Protein AF-A0A7S4L9A8-F1 (afdb_monomer_lite)

Radius of gyration: 16.06 Å; chains: 1; bounding box: 40×32×40 Å

Foldseek 3Di:
DDDDPVVDALLVVLVVLLVVLVVLVVPFDPVLVVCVVVVVVVRNVSVVVNVVSLVVLLVVLLCLLLVDPDLVSNLVSLVSLQSSLVSNVVVVNPSSSVSSVNNCCPPSNVVPVSSVVPHDPD

Structure (mmCIF, N/CA/C/O backbone):
data_AF-A0A7S4L9A8-F1
#
_entry.id   AF-A0A7S4L9A8-F1
#
loop_
_atom_site.group_PDB
_atom_site.id
_atom_site.type_symbol
_atom_site.label_atom_id
_atom_site.label_alt_id
_atom_site.label_comp_id
_atom_site.label_asym_id
_atom_site.label_entity_id
_atom_site.label_seq_id
_atom_site.pdbx_PDB_ins_code
_atom_site.Cartn_x
_atom_site.Cartn_y
_atom_site.Cartn_z
_atom_site.occupancy
_atom_site.B_iso_or_equiv
_atom_site.auth_seq_id
_atom_site.auth_comp_id
_atom_site.auth_asym_id
_atom_site.auth_atom_id
_atom_site.pdbx_PDB_model_num
ATOM 1 N N . ASP A 1 1 ? -9.976 20.227 -1.289 1.00 44.38 1 ASP A N 1
ATOM 2 C CA . ASP A 1 1 ? -10.770 19.021 -0.990 1.00 44.38 1 ASP A CA 1
ATOM 3 C C . ASP A 1 1 ? -9.910 17.990 -0.281 1.00 44.38 1 ASP A C 1
ATOM 5 O O . ASP A 1 1 ? -8.855 17.631 -0.790 1.00 44.38 1 ASP A O 1
ATOM 9 N N . ASN A 1 2 ? -10.293 17.601 0.938 1.00 57.44 2 ASN A N 1
ATOM 10 C CA . ASN A 1 2 ? -9.549 16.629 1.745 1.00 57.44 2 ASN A CA 1
ATOM 11 C C . ASN A 1 2 ? -9.888 15.211 1.272 1.00 57.44 2 ASN A C 1
ATOM 13 O O . ASN A 1 2 ? -10.878 14.634 1.711 1.00 57.44 2 ASN A O 1
ATOM 17 N N . LEU A 1 3 ? -9.070 14.663 0.374 1.00 80.25 3 LEU A N 1
ATOM 18 C CA . LEU A 1 3 ? -9.112 13.248 0.008 1.00 80.25 3 LEU A CA 1
ATOM 19 C C . LEU A 1 3 ? -8.689 12.410 1.224 1.00 80.25 3 LEU A C 1
ATOM 21 O O . LEU A 1 3 ? -7.565 12.558 1.703 1.00 80.25 3 LEU A O 1
ATOM 25 N N . SER A 1 4 ? -9.576 11.552 1.730 1.00 87.44 4 SER A N 1
ATOM 26 C CA . SER A 1 4 ? -9.295 10.653 2.859 1.00 87.44 4 SER A CA 1
ATOM 27 C C . SER A 1 4 ? -9.434 9.184 2.452 1.00 87.44 4 SER A C 1
ATOM 29 O O . SER A 1 4 ? -10.130 8.868 1.486 1.00 87.44 4 SER A O 1
ATOM 31 N N . LEU A 1 5 ? -8.807 8.268 3.201 1.00 91.88 5 LEU A N 1
ATOM 32 C CA . LEU A 1 5 ? -8.919 6.819 2.968 1.00 91.88 5 LEU A CA 1
ATOM 33 C C . LEU A 1 5 ? -10.387 6.353 2.959 1.00 91.88 5 LEU A C 1
ATOM 35 O O . LEU A 1 5 ? -10.764 5.442 2.225 1.00 91.88 5 LEU A O 1
ATOM 39 N N . GLU A 1 6 ? -11.230 6.961 3.785 1.00 91.88 6 GLU A N 1
ATOM 40 C CA . GLU A 1 6 ? -12.648 6.633 3.936 1.00 91.88 6 GLU A CA 1
ATOM 41 C C . GLU A 1 6 ? -13.486 7.049 2.723 1.00 91.88 6 GLU A C 1
ATOM 43 O O . GLU A 1 6 ? -14.561 6.496 2.523 1.00 91.88 6 GLU A O 1
ATOM 48 N N . SER A 1 7 ? -12.980 7.971 1.900 1.00 93.50 7 SER A N 1
ATOM 49 C CA . SER A 1 7 ? -13.717 8.563 0.776 1.00 93.50 7 SER A CA 1
ATOM 50 C C . SER A 1 7 ? -13.863 7.636 -0.439 1.00 93.50 7 SER A C 1
ATOM 52 O O . SER A 1 7 ? -14.627 7.952 -1.344 1.00 93.50 7 SER A O 1
ATOM 54 N N . PHE A 1 8 ? -13.146 6.510 -0.473 1.00 95.38 8 PHE A N 1
ATOM 55 C CA . PHE A 1 8 ? -13.099 5.582 -1.611 1.00 95.38 8 PHE A CA 1
ATOM 56 C C . PHE A 1 8 ? -13.400 4.156 -1.169 1.00 95.38 8 PHE A C 1
ATOM 58 O O . PHE A 1 8 ? -13.022 3.767 -0.065 1.00 95.38 8 PHE A O 1
ATOM 65 N N . SER A 1 9 ? -14.030 3.348 -2.015 1.00 97.38 9 SER A N 1
ATOM 66 C CA . SER A 1 9 ? -14.179 1.915 -1.748 1.00 97.38 9 SER A CA 1
ATOM 67 C C . SER A 1 9 ? -12.837 1.180 -1.830 1.00 97.38 9 SER A C 1
ATOM 69 O O . SER A 1 9 ? -11.881 1.627 -2.468 1.00 97.38 9 SER A O 1
ATOM 71 N N . GLU A 1 10 ? -12.753 0.017 -1.188 1.00 97.75 10 GLU A N 1
ATOM 72 C CA . GLU A 1 10 ? -11.574 -0.848 -1.252 1.00 97.75 10 GLU A CA 1
ATOM 73 C C . GLU A 1 10 ? -11.253 -1.279 -2.689 1.00 97.75 10 GLU A C 1
ATOM 75 O O . GLU A 1 10 ? -10.082 -1.331 -3.066 1.00 97.75 10 GLU A O 1
ATOM 80 N N . ALA A 1 11 ? -12.289 -1.535 -3.495 1.00 97.88 11 ALA A N 1
ATOM 81 C CA . ALA A 1 11 ? -12.159 -1.926 -4.895 1.00 97.88 11 ALA A CA 1
ATOM 82 C C . ALA A 1 11 ? -11.591 -0.798 -5.764 1.00 97.88 11 ALA A C 1
ATOM 84 O O . ALA A 1 11 ? -10.665 -1.043 -6.533 1.00 97.88 11 ALA A O 1
ATOM 85 N N . GLU A 1 12 ? -12.074 0.438 -5.605 1.00 97.81 12 GLU A N 1
ATOM 86 C CA . GLU A 1 12 ? -11.547 1.595 -6.346 1.00 97.81 12 GLU A CA 1
ATOM 87 C C . GLU A 1 12 ? -10.069 1.844 -6.030 1.00 97.81 12 GLU A C 1
ATOM 89 O O . GLU A 1 12 ? -9.269 2.103 -6.934 1.00 97.81 12 GLU A O 1
ATOM 94 N N . ILE A 1 13 ? -9.683 1.730 -4.753 1.00 98.06 13 ILE A N 1
ATOM 95 C CA . ILE A 1 13 ? -8.282 1.879 -4.343 1.00 98.06 13 ILE A CA 1
ATOM 96 C C . ILE A 1 13 ? -7.432 0.752 -4.945 1.00 98.06 13 ILE A C 1
ATOM 98 O O . ILE A 1 13 ? -6.375 1.027 -5.519 1.00 98.06 13 ILE A O 1
ATOM 102 N N . ALA A 1 14 ? -7.877 -0.504 -4.833 1.00 98.38 14 ALA A N 1
ATOM 103 C CA . ALA A 1 14 ? -7.145 -1.660 -5.346 1.00 98.38 14 ALA A CA 1
ATOM 104 C C . ALA A 1 14 ? -6.958 -1.601 -6.871 1.00 98.38 14 ALA A C 1
ATOM 106 O O . ALA A 1 14 ? -5.850 -1.842 -7.361 1.00 98.38 14 ALA A O 1
ATOM 107 N N . ASP A 1 15 ? -8.001 -1.229 -7.614 1.00 98.06 15 ASP A N 1
ATOM 108 C CA . ASP A 1 15 ? -7.952 -1.091 -9.070 1.00 98.06 15 ASP A CA 1
ATOM 109 C C . ASP A 1 15 ? -7.035 0.062 -9.501 1.00 98.06 15 ASP A C 1
ATOM 111 O O . ASP A 1 15 ? -6.170 -0.108 -10.363 1.00 98.06 15 ASP A O 1
ATOM 115 N N . THR A 1 16 ? -7.121 1.212 -8.824 1.00 97.69 16 THR A N 1
ATOM 116 C CA . THR A 1 16 ? -6.256 2.370 -9.101 1.00 97.69 16 THR A CA 1
ATOM 117 C C . THR A 1 16 ? -4.782 2.040 -8.859 1.00 97.69 16 THR A C 1
ATOM 119 O O . THR A 1 16 ? -3.934 2.288 -9.723 1.00 97.69 16 THR A O 1
ATOM 122 N N . LEU A 1 17 ? -4.456 1.444 -7.704 1.00 97.81 17 LEU A N 1
ATOM 123 C CA . LEU A 1 17 ? -3.084 1.042 -7.378 1.00 97.81 17 LEU A CA 1
ATOM 124 C C . LEU A 1 17 ? -2.567 -0.035 -8.336 1.00 97.81 17 LEU A C 1
ATOM 126 O O . LEU A 1 17 ? -1.383 -0.034 -8.680 1.00 97.81 17 LEU A O 1
ATOM 130 N N . THR A 1 18 ? -3.441 -0.930 -8.797 1.00 97.81 18 THR A N 1
ATOM 131 C CA . THR A 1 18 ? -3.088 -1.986 -9.750 1.00 97.81 18 THR A CA 1
ATOM 132 C C . THR A 1 18 ? -2.844 -1.465 -11.147 1.00 97.81 18 THR A C 1
ATOM 134 O O . THR A 1 18 ? -1.806 -1.769 -11.740 1.00 97.81 18 THR A O 1
ATOM 137 N N . SER A 1 19 ? -3.721 -0.603 -11.639 1.00 97.81 19 SER A N 1
ATOM 138 C CA . SER A 1 19 ? -3.554 0.064 -12.922 1.00 97.81 19 SER A CA 1
ATOM 139 C C . SER A 1 19 ? -2.270 0.895 -12.952 1.00 97.81 19 SER A C 1
ATOM 141 O O . SER A 1 19 ? -1.451 0.749 -13.865 1.00 97.81 19 SER A O 1
ATOM 143 N N . TYR A 1 20 ? -2.032 1.711 -11.920 1.00 97.69 20 TYR A N 1
ATOM 144 C CA . TYR A 1 20 ? -0.835 2.548 -11.850 1.00 97.69 20 TYR A CA 1
ATOM 145 C C . TYR A 1 20 ? 0.451 1.733 -11.644 1.00 97.69 20 TYR A C 1
ATOM 147 O O . TYR A 1 20 ? 1.442 1.948 -12.347 1.00 97.69 20 TYR A O 1
ATOM 155 N N . GLY A 1 21 ? 0.440 0.751 -10.738 1.00 96.50 21 GLY A N 1
ATOM 156 C CA . GLY A 1 21 ? 1.581 -0.135 -10.508 1.00 96.50 21 GLY A CA 1
ATOM 157 C C . GLY A 1 21 ? 1.949 -0.951 -11.745 1.00 96.50 21 GLY A C 1
ATOM 158 O O . GLY A 1 21 ? 3.123 -1.015 -12.115 1.00 96.50 21 GLY A O 1
ATOM 159 N N . GLY A 1 22 ? 0.951 -1.490 -12.448 1.00 95.62 22 GLY A N 1
ATOM 160 C CA . GLY A 1 22 ? 1.145 -2.187 -13.717 1.00 95.62 22 GLY A CA 1
ATOM 161 C C . GLY A 1 22 ? 1.710 -1.277 -14.810 1.00 95.62 22 GLY A C 1
ATOM 162 O O . GLY A 1 22 ? 2.590 -1.694 -15.564 1.00 95.62 22 GLY A O 1
ATOM 163 N N . PHE A 1 23 ? 1.260 -0.021 -14.882 1.00 97.50 23 PHE A N 1
ATOM 164 C CA . PHE A 1 23 ? 1.804 0.971 -15.812 1.00 97.50 23 PHE A CA 1
ATOM 165 C C . PHE A 1 23 ? 3.284 1.282 -15.553 1.00 97.50 23 PHE A C 1
ATOM 167 O O . PHE A 1 23 ? 4.066 1.339 -16.505 1.00 97.50 23 PHE A O 1
ATOM 174 N N . LEU A 1 24 ? 3.687 1.459 -14.290 1.00 97.12 24 LEU A N 1
ATOM 175 C CA . LEU A 1 24 ? 5.093 1.679 -13.938 1.00 97.12 24 LEU A CA 1
ATOM 176 C C . LEU A 1 24 ? 5.943 0.441 -14.228 1.00 97.12 24 LEU A C 1
ATOM 178 O O . LEU A 1 24 ? 7.012 0.558 -14.821 1.00 97.12 24 LEU A O 1
ATOM 182 N N . PHE A 1 25 ? 5.450 -0.744 -13.863 1.00 95.19 25 PHE A N 1
ATOM 183 C CA . PHE A 1 25 ? 6.166 -1.999 -14.072 1.00 95.19 25 PHE A CA 1
ATOM 184 C C . PHE A 1 25 ? 6.441 -2.269 -15.557 1.00 95.19 25 PHE A C 1
ATOM 186 O O . PHE A 1 25 ? 7.561 -2.617 -15.923 1.00 95.19 25 PHE A O 1
ATOM 193 N N . LYS A 1 26 ? 5.463 -2.011 -16.437 1.00 96.81 26 LYS A N 1
ATOM 194 C CA . LYS A 1 26 ? 5.616 -2.162 -17.896 1.00 96.81 26 LYS A CA 1
ATOM 195 C C . LYS A 1 26 ? 6.692 -1.258 -18.511 1.00 96.81 26 LYS A C 1
ATOM 197 O O . LYS A 1 26 ? 7.156 -1.546 -19.610 1.00 96.81 26 LYS A O 1
ATOM 202 N N . GLN A 1 27 ? 7.075 -0.169 -17.844 1.00 97.31 27 GLN A N 1
ATOM 203 C CA . GLN A 1 27 ? 8.130 0.729 -18.328 1.00 97.31 27 GLN A CA 1
ATOM 204 C C . GLN A 1 27 ? 9.538 0.256 -17.962 1.00 97.31 27 GLN A C 1
ATOM 206 O O . GLN A 1 27 ? 10.505 0.759 -18.534 1.00 97.31 27 GLN A O 1
ATOM 211 N N . VAL A 1 28 ? 9.672 -0.677 -17.016 1.00 96.88 28 VAL A N 1
ATOM 212 C CA . VAL A 1 28 ? 10.977 -1.143 -16.548 1.00 96.88 28 VAL A CA 1
ATOM 213 C C . VAL A 1 28 ? 11.632 -2.020 -17.606 1.00 96.88 28 VAL A C 1
ATOM 215 O O . VAL A 1 28 ? 11.053 -2.994 -18.083 1.00 96.88 28 VAL A O 1
ATOM 218 N N . GLN A 1 29 ? 12.871 -1.693 -17.962 1.00 96.38 29 GLN A N 1
ATOM 219 C CA . GLN A 1 29 ? 13.642 -2.455 -18.941 1.00 96.38 29 GLN A CA 1
ATOM 220 C C . GLN A 1 29 ? 14.682 -3.352 -18.264 1.00 96.38 29 GLN A C 1
ATOM 222 O O . GLN A 1 29 ? 15.279 -2.978 -17.259 1.00 96.38 29 GLN A O 1
ATOM 227 N N . ASN A 1 30 ? 14.985 -4.514 -18.858 1.00 94.50 30 ASN A N 1
ATOM 228 C CA . ASN A 1 30 ? 15.933 -5.491 -18.293 1.00 94.50 30 ASN A CA 1
ATOM 229 C C . ASN A 1 30 ? 17.301 -4.888 -17.917 1.00 94.50 30 ASN A C 1
ATOM 231 O O . ASN A 1 30 ? 17.891 -5.260 -16.904 1.00 94.50 30 ASN A O 1
ATOM 235 N N . ARG A 1 31 ? 17.799 -3.919 -18.700 1.00 95.12 31 ARG A N 1
ATOM 236 C CA . ARG A 1 31 ? 19.071 -3.237 -18.405 1.00 95.12 31 ARG A CA 1
ATOM 237 C C . ARG A 1 31 ? 19.044 -2.427 -17.107 1.00 95.12 31 ARG A C 1
ATOM 239 O O . ARG A 1 31 ? 20.087 -2.276 -16.485 1.00 95.12 31 ARG A O 1
ATOM 246 N N . GLU A 1 32 ? 17.876 -1.937 -16.694 1.00 96.94 32 GLU A N 1
ATOM 247 C CA . GLU A 1 32 ? 17.720 -1.157 -15.463 1.00 96.94 32 GLU A CA 1
ATOM 248 C C . GLU A 1 32 ? 17.961 -2.033 -14.233 1.00 96.94 32 GLU A C 1
ATOM 250 O O . GLU A 1 32 ? 18.616 -1.597 -13.293 1.00 96.94 32 GLU A O 1
ATOM 255 N N . TYR A 1 33 ? 17.538 -3.301 -14.265 1.00 94.25 33 TYR A N 1
ATOM 256 C CA . TYR A 1 33 ? 17.860 -4.257 -13.201 1.00 94.25 33 TYR A CA 1
ATOM 257 C C . TYR A 1 33 ? 19.370 -4.489 -13.084 1.00 94.25 33 TYR A C 1
ATOM 259 O O . TYR A 1 33 ? 19.916 -4.486 -11.982 1.00 94.25 33 TYR A O 1
ATOM 267 N N . LEU A 1 34 ? 20.068 -4.639 -14.215 1.00 94.12 34 LEU A N 1
ATOM 268 C CA . LEU A 1 34 ? 21.525 -4.800 -14.223 1.00 94.12 34 LEU A CA 1
ATOM 269 C C . LEU A 1 34 ? 22.243 -3.541 -13.722 1.00 94.12 34 LEU A C 1
ATOM 271 O O . LEU A 1 34 ? 23.216 -3.646 -12.978 1.00 94.12 34 LEU A O 1
ATOM 275 N N . ALA A 1 35 ? 21.772 -2.358 -14.118 1.00 94.25 35 ALA A N 1
ATOM 276 C CA . ALA A 1 35 ? 22.309 -1.088 -13.647 1.00 94.25 35 ALA A CA 1
ATOM 277 C C . ALA A 1 35 ? 22.088 -0.894 -12.139 1.00 94.25 35 ALA A C 1
ATOM 279 O O . ALA A 1 35 ? 23.002 -0.461 -11.434 1.00 94.25 35 ALA A O 1
ATOM 280 N N . TRP A 1 36 ? 20.911 -1.275 -11.635 1.00 94.50 36 TRP A N 1
ATOM 281 C CA . TRP A 1 36 ? 20.579 -1.238 -10.212 1.00 94.50 36 TRP A CA 1
ATOM 282 C C . TRP A 1 36 ? 21.489 -2.147 -9.384 1.00 94.50 36 TRP A C 1
ATOM 284 O O . TRP A 1 36 ? 22.070 -1.688 -8.403 1.00 94.50 36 TRP A O 1
ATOM 294 N N . LEU A 1 37 ? 21.717 -3.387 -9.831 1.00 93.56 37 LEU A N 1
ATOM 295 C CA . LEU A 1 37 ? 22.645 -4.321 -9.178 1.00 93.56 37 LEU A CA 1
ATOM 296 C C . LEU A 1 37 ? 24.089 -3.798 -9.131 1.00 93.56 37 LEU A C 1
ATOM 298 O O . LEU A 1 37 ? 24.830 -4.104 -8.201 1.00 93.56 37 LEU A O 1
ATOM 302 N N . LYS A 1 38 ? 24.489 -2.996 -10.123 1.00 93.75 38 LYS A N 1
ATOM 303 C CA . LYS A 1 38 ? 25.810 -2.350 -10.187 1.00 93.75 38 LYS A CA 1
ATOM 304 C C . LYS A 1 38 ? 25.876 -1.015 -9.435 1.00 93.75 38 LYS A C 1
ATOM 306 O O . LYS A 1 38 ? 26.938 -0.402 -9.394 1.00 93.75 38 LYS A O 1
ATOM 311 N N . GLY A 1 39 ? 24.764 -0.544 -8.867 1.00 90.25 39 GLY A N 1
ATOM 312 C CA . GLY A 1 39 ? 24.693 0.722 -8.137 1.00 90.25 39 GLY A CA 1
ATOM 313 C C . GLY A 1 39 ? 24.740 1.980 -9.014 1.00 90.25 39 GLY A C 1
ATOM 314 O O . GLY A 1 39 ? 24.993 3.068 -8.495 1.00 90.25 39 GLY A O 1
ATOM 315 N N . ASN A 1 40 ? 24.486 1.876 -10.324 1.00 88.00 40 ASN A N 1
ATOM 316 C CA . ASN A 1 40 ? 24.542 3.024 -11.232 1.00 88.00 40 ASN A CA 1
ATOM 317 C C . ASN A 1 40 ? 23.226 3.822 -11.228 1.00 88.00 40 ASN A C 1
ATOM 319 O O . ASN A 1 40 ? 22.333 3.589 -12.043 1.00 88.00 40 ASN A O 1
ATOM 323 N N . LYS A 1 41 ? 23.099 4.762 -10.282 1.00 78.31 41 LYS A N 1
ATOM 324 C C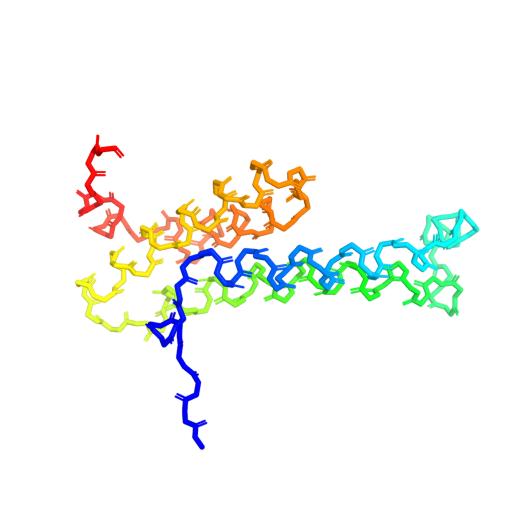A . LYS A 1 41 ? 21.852 5.498 -9.985 1.00 78.31 41 LYS A CA 1
ATOM 325 C C . LYS A 1 41 ? 21.210 6.231 -11.167 1.00 78.31 41 LYS A C 1
ATOM 327 O O . LYS A 1 41 ? 20.006 6.452 -11.150 1.00 78.31 41 LYS A O 1
ATOM 332 N N . SER A 1 42 ? 21.966 6.606 -12.194 1.00 84.75 42 SER A N 1
ATOM 333 C CA . SER A 1 42 ? 21.424 7.332 -13.351 1.00 84.75 42 SER A CA 1
ATOM 334 C C . SER A 1 42 ? 20.705 6.436 -14.371 1.00 84.75 42 SER A C 1
ATOM 336 O O . SER A 1 42 ? 19.996 6.960 -15.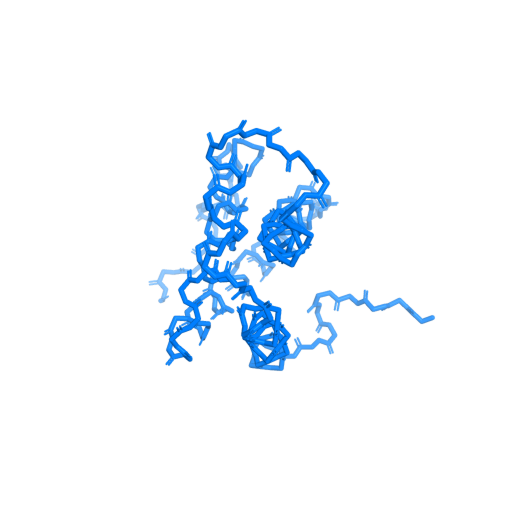235 1.00 84.75 42 SER A O 1
ATOM 338 N N . GLU A 1 43 ? 20.845 5.109 -14.270 1.00 90.00 43 GLU A N 1
ATOM 339 C CA . GLU A 1 43 ? 20.486 4.152 -15.327 1.00 90.00 43 GLU A CA 1
ATOM 340 C C . GLU A 1 43 ? 19.283 3.242 -15.010 1.00 90.00 43 GLU A C 1
ATOM 342 O O . GLU A 1 43 ? 18.978 2.355 -15.804 1.00 90.00 43 GLU A O 1
ATOM 347 N N . PHE A 1 44 ? 18.565 3.460 -13.899 1.00 94.12 44 PHE A N 1
ATOM 348 C CA . PHE A 1 44 ? 17.405 2.636 -13.508 1.00 94.12 44 PHE A CA 1
ATOM 349 C C . PHE A 1 44 ? 16.149 3.438 -13.120 1.00 94.12 44 PHE A C 1
ATOM 351 O O . PHE A 1 44 ? 15.394 3.059 -12.228 1.00 94.12 44 PHE A O 1
ATOM 358 N N . LYS A 1 45 ? 15.900 4.567 -13.794 1.00 95.06 45 LYS A N 1
ATOM 359 C CA . LYS A 1 45 ? 14.830 5.521 -13.443 1.00 95.06 45 LYS A CA 1
ATOM 360 C C . LYS A 1 45 ? 13.418 4.920 -13.391 1.00 95.06 45 LYS A C 1
ATOM 362 O O . LYS A 1 45 ? 12.618 5.352 -12.566 1.00 95.06 45 LYS A O 1
ATOM 367 N N . ASN A 1 46 ? 13.055 3.979 -14.263 1.00 96.50 46 ASN A N 1
ATOM 368 C CA . ASN A 1 46 ? 11.714 3.382 -14.229 1.00 96.50 46 ASN A CA 1
ATOM 369 C C . ASN A 1 46 ? 11.610 2.332 -13.127 1.00 96.50 46 ASN A C 1
ATOM 371 O O . ASN A 1 46 ? 10.595 2.275 -12.433 1.00 96.50 46 ASN A O 1
ATOM 375 N N . LEU A 1 47 ? 12.676 1.554 -12.922 1.00 96.69 47 LEU A N 1
ATOM 376 C CA . LEU A 1 47 ? 12.760 0.647 -11.780 1.00 96.69 47 LEU A CA 1
ATOM 377 C C . LEU A 1 47 ? 12.658 1.426 -10.460 1.00 96.69 47 LEU A C 1
ATOM 379 O O . LEU A 1 47 ? 11.919 1.029 -9.565 1.00 96.69 47 LEU A O 1
ATOM 383 N N . GLU A 1 48 ? 13.325 2.577 -10.365 1.00 95.94 48 GLU A N 1
ATOM 384 C CA . GLU A 1 48 ? 13.243 3.473 -9.211 1.00 95.94 48 GLU A CA 1
ATOM 385 C C . GLU A 1 48 ? 11.811 3.963 -8.965 1.00 95.94 48 GLU A C 1
ATOM 387 O O . GLU A 1 48 ? 11.352 3.934 -7.827 1.00 95.94 48 GLU A O 1
ATOM 392 N N . LYS A 1 49 ? 11.057 4.335 -10.011 1.00 96.56 49 LYS A N 1
ATOM 393 C CA . LYS A 1 49 ? 9.634 4.698 -9.868 1.00 96.56 49 LYS A CA 1
ATOM 394 C C . LYS A 1 49 ? 8.797 3.546 -9.308 1.00 96.56 49 LYS A C 1
ATOM 396 O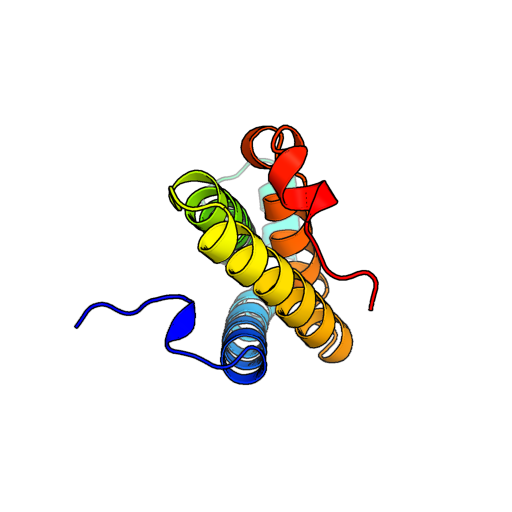 O . LYS A 1 49 ? 7.963 3.782 -8.437 1.00 96.56 49 LYS A O 1
ATOM 401 N N . ALA A 1 50 ? 9.010 2.318 -9.787 1.00 96.38 50 ALA A N 1
ATOM 402 C CA . ALA A 1 50 ? 8.287 1.142 -9.301 1.00 96.38 50 ALA A CA 1
ATOM 403 C C . ALA A 1 50 ? 8.625 0.829 -7.830 1.00 96.38 50 ALA A C 1
ATOM 405 O O . ALA A 1 50 ? 7.724 0.600 -7.025 1.00 96.38 50 ALA A O 1
ATOM 406 N N . ILE A 1 51 ? 9.908 0.901 -7.455 1.00 96.44 51 ILE A N 1
ATOM 407 C CA . ILE A 1 51 ? 10.363 0.772 -6.058 1.00 96.44 51 ILE A CA 1
ATOM 408 C C . ILE A 1 51 ? 9.752 1.879 -5.192 1.00 96.44 51 ILE A C 1
ATOM 410 O O . ILE A 1 51 ? 9.296 1.638 -4.075 1.00 96.44 51 ILE A O 1
ATOM 414 N N . ASN A 1 52 ? 9.715 3.105 -5.706 1.00 97.25 52 ASN A N 1
ATOM 415 C CA . ASN A 1 52 ? 9.162 4.233 -4.982 1.00 97.25 52 ASN A CA 1
ATOM 416 C C . ASN A 1 52 ? 7.651 4.082 -4.752 1.00 97.25 52 ASN A C 1
ATOM 418 O O . ASN A 1 52 ? 7.192 4.404 -3.662 1.00 97.25 52 ASN A O 1
ATOM 422 N N . LEU A 1 53 ? 6.890 3.526 -5.704 1.00 97.75 53 LEU A N 1
ATOM 423 C CA . LEU A 1 53 ? 5.478 3.197 -5.476 1.00 97.75 53 LEU A CA 1
ATOM 424 C C . LEU A 1 53 ? 5.314 2.231 -4.291 1.00 97.75 53 LEU A C 1
ATOM 426 O O . LEU A 1 53 ? 4.494 2.488 -3.411 1.00 97.75 53 LEU A O 1
ATOM 430 N N . PHE A 1 54 ? 6.117 1.164 -4.226 1.00 98.31 54 PHE A N 1
ATOM 431 C CA . PHE A 1 54 ? 6.099 0.229 -3.094 1.00 98.31 54 PHE A CA 1
ATOM 432 C C . PHE A 1 54 ? 6.343 0.958 -1.763 1.00 98.31 54 PHE A C 1
ATOM 434 O O . PHE A 1 54 ? 5.567 0.824 -0.813 1.00 98.31 54 PHE A O 1
ATOM 441 N N . ASN A 1 55 ? 7.394 1.781 -1.708 1.00 98.12 55 ASN A N 1
ATOM 442 C CA . ASN A 1 55 ? 7.763 2.522 -0.502 1.00 98.12 55 ASN A CA 1
ATOM 443 C C . ASN A 1 55 ? 6.686 3.530 -0.088 1.00 98.12 55 ASN A C 1
ATOM 445 O O . ASN A 1 55 ? 6.388 3.659 1.101 1.00 98.12 55 ASN A O 1
ATOM 449 N N . GLN A 1 56 ? 6.086 4.225 -1.055 1.00 98.25 56 GLN A N 1
ATOM 450 C CA . GLN A 1 56 ? 5.011 5.181 -0.813 1.00 98.25 56 GLN A CA 1
ATOM 451 C C . GLN A 1 56 ? 3.771 4.492 -0.250 1.00 98.25 56 GLN A C 1
ATOM 453 O O . GLN A 1 56 ? 3.245 4.958 0.755 1.00 98.25 56 GLN A O 1
ATOM 458 N N . VAL A 1 57 ? 3.347 3.362 -0.824 1.00 98.38 57 VAL A N 1
ATOM 459 C CA . VAL A 1 57 ? 2.197 2.598 -0.315 1.00 98.38 57 VAL A CA 1
ATOM 460 C C . VAL A 1 57 ? 2.471 2.081 1.099 1.00 98.38 57 VAL A C 1
ATOM 462 O O . VAL A 1 57 ? 1.658 2.297 1.995 1.00 98.38 57 VAL A O 1
ATOM 465 N N . SER A 1 58 ? 3.636 1.471 1.344 1.00 98.56 58 SER A N 1
ATOM 466 C CA . SER A 1 58 ? 3.986 0.961 2.679 1.00 98.56 58 SER A CA 1
ATOM 467 C C . SER A 1 58 ? 4.061 2.078 3.732 1.00 98.56 58 SER A C 1
ATOM 469 O O . SER A 1 58 ? 3.591 1.911 4.865 1.00 98.56 58 SER A O 1
ATOM 471 N N . THR A 1 59 ? 4.605 3.240 3.357 1.00 98.44 59 THR A N 1
ATOM 472 C CA . THR A 1 59 ? 4.688 4.416 4.237 1.00 98.44 59 THR A CA 1
ATOM 473 C C . THR A 1 59 ? 3.314 5.025 4.484 1.00 98.44 59 THR A C 1
ATOM 475 O O . THR A 1 59 ? 3.012 5.371 5.624 1.00 98.44 59 THR A O 1
ATOM 478 N N . TRP A 1 60 ? 2.472 5.127 3.454 1.00 98.12 60 TRP A N 1
ATOM 479 C CA . TRP A 1 60 ? 1.103 5.626 3.569 1.00 98.12 60 TRP A CA 1
ATOM 480 C C . TRP A 1 60 ? 0.292 4.781 4.549 1.00 98.12 60 TRP A C 1
ATOM 482 O O . TRP A 1 60 ? -0.237 5.328 5.511 1.00 98.12 60 TRP A O 1
ATOM 492 N N . VAL A 1 61 ? 0.293 3.455 4.381 1.00 98.56 61 VAL A N 1
ATOM 493 C CA . VAL A 1 61 ? -0.390 2.513 5.283 1.00 98.56 61 VAL A CA 1
ATOM 494 C C . VAL A 1 61 ? 0.091 2.684 6.723 1.00 98.56 61 VAL A C 1
ATOM 496 O O . VAL A 1 61 ? -0.716 2.828 7.640 1.00 98.56 61 VAL A O 1
ATOM 499 N N . SER A 1 62 ? 1.413 2.717 6.929 1.00 98.56 62 SER A N 1
ATOM 500 C CA . SER A 1 62 ? 1.987 2.892 8.268 1.00 98.56 62 SER A CA 1
ATOM 501 C C . SER A 1 62 ? 1.559 4.221 8.889 1.00 98.56 62 SER A C 1
ATOM 503 O O . SER A 1 62 ? 1.143 4.253 10.044 1.00 98.56 62 SER A O 1
ATOM 505 N N . THR A 1 63 ? 1.649 5.307 8.115 1.00 98.25 63 THR A N 1
ATOM 506 C CA . THR A 1 63 ? 1.323 6.671 8.548 1.00 98.25 63 THR A CA 1
ATOM 507 C C . THR A 1 63 ? -0.145 6.769 8.932 1.00 98.25 63 THR A C 1
ATOM 509 O O . THR A 1 63 ? -0.441 7.146 10.058 1.00 98.25 63 THR A O 1
ATOM 512 N N . GLU A 1 64 ? -1.048 6.337 8.052 1.00 97.75 64 GLU A N 1
ATOM 513 C CA . GLU A 1 64 ? -2.495 6.384 8.264 1.00 97.75 64 GLU A CA 1
ATOM 514 C C . GLU A 1 64 ? -2.910 5.672 9.563 1.00 97.75 64 GLU A C 1
ATOM 516 O O . GLU A 1 64 ? -3.736 6.171 10.328 1.00 97.75 64 GLU A O 1
ATOM 521 N N . LEU A 1 65 ? -2.291 4.525 9.862 1.00 97.88 65 LEU A N 1
ATOM 522 C CA . LEU A 1 65 ? -2.578 3.757 11.074 1.00 97.88 65 LEU A CA 1
ATOM 523 C C . LEU A 1 65 ? -2.048 4.423 12.349 1.00 97.88 65 LEU A C 1
ATOM 525 O O . LEU A 1 65 ? -2.737 4.409 13.374 1.00 97.88 65 LEU A O 1
ATOM 529 N N . VAL A 1 66 ? -0.841 4.999 12.319 1.00 97.81 66 VAL A N 1
ATOM 530 C CA . VAL A 1 66 ? -0.234 5.607 13.519 1.00 97.81 66 VAL A CA 1
ATOM 531 C C . VAL A 1 66 ? -0.753 7.015 13.804 1.00 97.81 66 VAL A C 1
ATOM 533 O O . VAL A 1 66 ? -0.745 7.430 14.962 1.00 97.81 66 VAL A O 1
ATOM 536 N N . THR A 1 67 ? -1.223 7.749 12.791 1.00 97.00 67 THR A N 1
ATOM 537 C CA . THR A 1 67 ? -1.731 9.120 12.963 1.00 97.00 67 THR A CA 1
ATOM 538 C C . THR A 1 67 ? -3.186 9.171 13.413 1.00 97.00 67 THR A C 1
ATOM 540 O O . THR A 1 67 ? -3.625 10.208 13.910 1.00 97.00 67 THR A O 1
ATOM 543 N N . LYS A 1 68 ? -3.953 8.079 13.286 1.00 96.19 68 LYS A N 1
ATOM 544 C CA . LYS A 1 68 ? -5.344 8.024 13.758 1.00 96.19 68 LYS A CA 1
ATOM 545 C C . LYS A 1 68 ? -5.411 7.901 15.295 1.00 96.19 68 LYS A C 1
ATOM 547 O O . LYS A 1 68 ? -4.988 6.886 15.866 1.00 96.19 68 LYS A O 1
ATOM 552 N N . PRO A 1 69 ? -5.977 8.897 16.009 1.00 95.38 69 PRO A N 1
ATOM 553 C CA . PRO A 1 69 ? -5.929 8.936 17.472 1.00 95.38 69 PRO A CA 1
ATOM 554 C C . PRO A 1 69 ? -6.926 7.974 18.132 1.00 95.38 69 PRO A C 1
ATOM 556 O O . PRO A 1 69 ? -6.622 7.374 19.168 1.00 95.38 69 PRO A O 1
ATOM 559 N N . LYS A 1 70 ? -8.110 7.785 17.539 1.00 97.38 70 LYS A N 1
ATOM 560 C CA . LYS A 1 70 ? -9.167 6.935 18.101 1.00 97.38 70 LYS A CA 1
ATOM 561 C C . LYS A 1 70 ? -8.949 5.475 17.715 1.00 97.38 70 LYS A C 1
ATOM 563 O O . LYS A 1 70 ? -8.578 5.167 16.589 1.00 97.38 70 LYS A O 1
ATOM 568 N N . LEU A 1 71 ? -9.204 4.567 18.661 1.00 97.06 71 LEU A N 1
ATOM 569 C CA . LEU A 1 71 ? -9.072 3.124 18.430 1.00 97.06 71 LEU A CA 1
ATOM 570 C C . LEU A 1 71 ? -9.997 2.636 17.311 1.00 97.06 71 LEU A C 1
ATOM 572 O O . LEU A 1 71 ? -9.537 1.897 16.452 1.00 97.06 71 LEU A O 1
ATOM 576 N N . VAL A 1 72 ? -11.252 3.089 17.311 1.00 96.69 72 VAL A N 1
ATOM 577 C CA . VAL A 1 72 ? -12.261 2.707 16.310 1.00 96.69 72 VAL A CA 1
ATOM 578 C C . VAL A 1 72 ? -11.783 3.049 14.897 1.00 96.69 72 VAL A C 1
ATOM 580 O O . VAL A 1 72 ? -11.761 2.176 14.037 1.00 96.69 72 VAL A O 1
ATOM 583 N N . ASP A 1 73 ? -11.289 4.272 14.685 1.00 96.81 73 ASP A N 1
ATOM 584 C CA . ASP A 1 73 ? -10.806 4.714 13.371 1.00 96.81 73 ASP A CA 1
ATOM 585 C C . ASP A 1 73 ? -9.576 3.910 12.910 1.00 96.81 73 ASP A C 1
ATOM 587 O O . ASP A 1 73 ? -9.426 3.613 11.726 1.00 96.81 73 ASP A O 1
ATOM 591 N N . ARG A 1 74 ? -8.689 3.525 13.841 1.00 97.50 74 ARG A N 1
ATOM 592 C CA . ARG A 1 74 ? -7.529 2.674 13.528 1.00 97.50 74 ARG A CA 1
ATOM 593 C C . ARG A 1 74 ? -7.919 1.262 13.128 1.00 97.50 74 ARG A C 1
ATOM 595 O O . ARG A 1 74 ? -7.323 0.728 12.200 1.00 97.50 74 ARG A O 1
ATOM 602 N N . VAL A 1 75 ? -8.866 0.657 13.844 1.00 97.69 75 VAL A N 1
ATOM 603 C CA . VAL A 1 75 ? -9.368 -0.687 13.526 1.00 97.69 75 VAL A CA 1
ATOM 604 C C . VAL A 1 75 ? -10.025 -0.667 12.149 1.00 97.69 75 VAL A C 1
ATOM 606 O O . VAL A 1 75 ? -9.642 -1.461 11.296 1.00 97.69 75 VAL A O 1
ATOM 609 N N . ALA A 1 76 ? -10.893 0.315 11.888 1.00 96.56 76 ALA A N 1
ATOM 610 C CA . ALA A 1 76 ? -11.545 0.477 10.591 1.00 96.56 76 ALA A CA 1
ATOM 611 C C . ALA A 1 76 ? -10.534 0.651 9.444 1.00 96.56 76 ALA A C 1
ATOM 613 O O . ALA A 1 76 ? -10.661 0.011 8.402 1.00 96.56 76 ALA A O 1
ATOM 614 N N . ALA A 1 77 ? -9.498 1.477 9.634 1.00 97.69 77 ALA A N 1
ATOM 615 C CA . ALA A 1 77 ? -8.440 1.649 8.640 1.00 97.69 77 ALA A CA 1
ATOM 616 C C . ALA A 1 77 ? -7.628 0.364 8.416 1.00 97.69 77 ALA A C 1
ATOM 618 O O 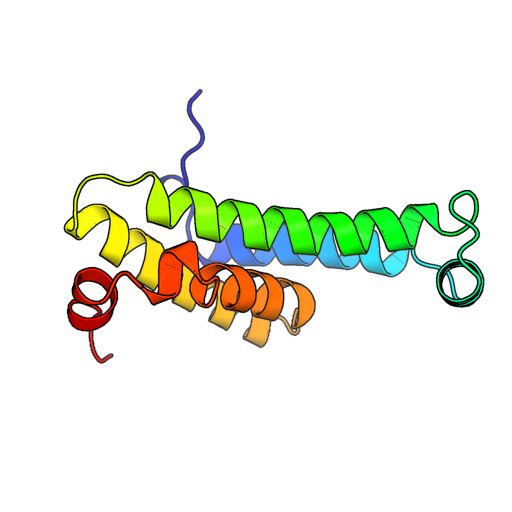. ALA A 1 77 ? -7.323 0.024 7.275 1.00 97.69 77 ALA A O 1
ATOM 619 N N . LEU A 1 78 ? -7.295 -0.364 9.485 1.00 97.88 78 LEU A N 1
ATOM 620 C CA . LEU A 1 78 ? -6.538 -1.611 9.403 1.00 97.88 78 LEU A CA 1
ATOM 621 C C . LEU A 1 78 ? -7.313 -2.693 8.649 1.00 97.88 78 LEU A C 1
ATOM 623 O O . LEU A 1 78 ? -6.779 -3.275 7.710 1.00 97.88 78 LEU A O 1
ATOM 627 N N . GLU A 1 79 ? -8.576 -2.912 9.006 1.00 97.12 79 GLU A N 1
ATOM 628 C CA . GLU A 1 79 ? -9.465 -3.842 8.303 1.00 97.12 79 GLU A CA 1
ATOM 629 C C . GLU A 1 79 ? -9.613 -3.466 6.827 1.00 97.12 79 GLU A C 1
ATOM 631 O O . GLU A 1 79 ? -9.527 -4.321 5.944 1.00 97.12 79 GLU A O 1
ATOM 636 N N . LYS A 1 80 ? -9.757 -2.168 6.543 1.00 97.75 80 LYS A N 1
ATOM 637 C CA . LYS A 1 80 ? -9.831 -1.663 5.174 1.00 97.75 80 LYS A CA 1
ATOM 638 C C . LYS A 1 80 ? -8.560 -1.964 4.382 1.00 97.75 80 LYS A C 1
ATOM 640 O O . LYS A 1 80 ? -8.648 -2.458 3.262 1.00 97.75 80 LYS A O 1
ATOM 645 N N . PHE A 1 81 ? -7.378 -1.733 4.955 1.00 98.31 81 PHE A N 1
ATOM 646 C CA . PHE A 1 81 ? -6.112 -2.076 4.304 1.00 98.31 81 PHE A CA 1
ATOM 647 C C . PHE A 1 81 ? -5.949 -3.580 4.078 1.00 98.31 81 PHE A C 1
ATOM 649 O O . PHE A 1 81 ? -5.469 -3.970 3.016 1.00 98.31 81 PHE A O 1
ATOM 656 N N . VAL A 1 82 ? -6.376 -4.422 5.023 1.00 97.38 82 VAL A N 1
ATOM 657 C CA . VAL A 1 82 ? -6.367 -5.885 4.851 1.00 97.38 82 VAL A CA 1
ATOM 658 C C . VAL A 1 82 ? -7.248 -6.293 3.666 1.00 97.38 82 VAL A C 1
ATOM 660 O O . VAL A 1 82 ? -6.794 -7.049 2.807 1.00 97.38 82 VAL A O 1
ATOM 663 N N . ARG A 1 83 ? -8.457 -5.728 3.546 1.00 98.00 83 ARG A N 1
ATOM 664 C CA . ARG A 1 83 ? -9.342 -5.969 2.393 1.00 98.00 83 ARG A CA 1
ATOM 665 C C . ARG A 1 83 ? -8.735 -5.486 1.074 1.00 98.00 83 ARG A C 1
ATOM 667 O O . ARG A 1 83 ? -8.746 -6.231 0.099 1.00 98.00 83 ARG A O 1
ATOM 674 N N . ILE A 1 84 ? -8.147 -4.286 1.039 1.00 98.56 84 ILE A N 1
ATOM 675 C CA . ILE A 1 84 ? -7.461 -3.766 -0.160 1.00 98.56 84 ILE A CA 1
ATOM 676 C C . ILE A 1 84 ? -6.295 -4.683 -0.560 1.00 98.56 84 ILE A C 1
ATOM 678 O O . ILE A 1 84 ? -6.116 -4.958 -1.746 1.00 98.56 84 ILE A O 1
ATOM 682 N N . ALA A 1 85 ? -5.510 -5.178 0.402 1.00 98.50 85 ALA A N 1
ATOM 683 C CA . ALA A 1 85 ? -4.405 -6.098 0.132 1.00 98.50 85 ALA A CA 1
ATOM 684 C C . ALA A 1 85 ? -4.889 -7.426 -0.471 1.00 98.50 85 ALA A C 1
ATOM 686 O O . ALA A 1 85 ? -4.240 -7.932 -1.390 1.00 98.50 85 ALA A O 1
ATOM 687 N N . GLY A 1 86 ? -6.026 -7.947 0.008 1.00 98.19 86 GLY A N 1
ATOM 688 C CA . GLY A 1 86 ? -6.706 -9.112 -0.566 1.00 98.19 86 GLY A CA 1
ATOM 689 C C . GLY A 1 86 ? -7.163 -8.865 -2.004 1.00 98.19 86 GLY A C 1
ATOM 690 O O . GLY A 1 86 ? -6.788 -9.610 -2.900 1.00 98.19 86 GLY A O 1
ATOM 691 N N . LEU A 1 87 ? -7.842 -7.747 -2.268 1.00 98.50 87 LEU A N 1
ATOM 692 C CA . LEU A 1 87 ? -8.264 -7.390 -3.629 1.00 98.50 87 LEU A CA 1
ATOM 693 C C . LEU A 1 87 ? -7.075 -7.203 -4.583 1.00 98.50 87 LEU A C 1
ATOM 695 O O . LEU A 1 87 ? -7.118 -7.646 -5.727 1.00 98.50 87 LEU A O 1
ATOM 699 N N . CYS A 1 88 ? -5.981 -6.588 -4.123 1.00 98.31 88 CYS A N 1
ATOM 700 C CA . CYS A 1 88 ? -4.754 -6.488 -4.919 1.00 98.31 88 CYS A CA 1
ATOM 701 C C . CYS A 1 88 ? -4.172 -7.873 -5.237 1.00 98.31 88 CYS A C 1
ATOM 703 O O . CYS A 1 88 ? -3.634 -8.068 -6.325 1.00 98.31 88 CYS A O 1
ATOM 705 N N . PHE A 1 89 ? -4.268 -8.823 -4.303 1.00 98.06 89 PHE A N 1
ATOM 706 C CA . PHE A 1 89 ? -3.842 -10.203 -4.518 1.00 98.06 89 PHE A CA 1
ATOM 707 C C . PHE A 1 89 ? -4.710 -10.895 -5.578 1.00 98.06 89 PHE A C 1
ATOM 709 O O . PHE A 1 89 ? -4.160 -11.470 -6.515 1.00 98.06 89 PHE A O 1
ATOM 716 N N . ASP A 1 90 ? -6.035 -10.757 -5.497 1.00 98.19 90 ASP A N 1
ATOM 717 C CA . ASP A 1 90 ? -6.982 -11.324 -6.469 1.00 98.19 90 ASP A CA 1
ATOM 718 C C . ASP A 1 90 ? -6.791 -10.741 -7.880 1.00 98.19 90 ASP A C 1
ATOM 720 O O . ASP A 1 90 ? -6.917 -11.440 -8.887 1.00 98.19 90 ASP A O 1
ATOM 724 N N . LEU A 1 91 ? -6.395 -9.467 -7.966 1.00 97.88 91 LEU A N 1
ATOM 725 C CA . LEU A 1 91 ? -6.010 -8.796 -9.213 1.00 97.88 91 LEU A CA 1
ATOM 726 C C . LEU A 1 91 ? -4.597 -9.174 -9.706 1.00 97.88 91 LEU A C 1
ATOM 728 O O . LEU A 1 91 ? -4.113 -8.605 -10.685 1.00 97.88 91 LEU A O 1
ATOM 732 N N . ASN A 1 92 ? -3.925 -10.132 -9.060 1.00 97.06 92 ASN A N 1
ATOM 733 C CA . ASN A 1 92 ? -2.549 -10.565 -9.333 1.00 97.06 92 ASN A CA 1
ATOM 734 C C . ASN A 1 92 ? -1.486 -9.462 -9.170 1.00 97.06 92 ASN A C 1
ATOM 736 O O . ASN A 1 92 ? -0.372 -9.564 -9.692 1.00 97.06 92 ASN A O 1
ATOM 740 N N . ASN A 1 93 ? -1.789 -8.406 -8.416 1.00 96.12 93 ASN A N 1
ATOM 741 C CA . ASN A 1 93 ? -0.834 -7.367 -8.059 1.00 96.12 93 ASN A CA 1
ATOM 742 C C . ASN A 1 93 ? -0.174 -7.659 -6.706 1.00 96.12 93 ASN A C 1
ATOM 744 O O . ASN A 1 93 ? -0.388 -6.985 -5.692 1.00 96.12 93 ASN A O 1
ATOM 748 N N . PHE A 1 94 ? 0.695 -8.666 -6.712 1.00 97.44 94 PHE A N 1
ATOM 749 C CA . PHE A 1 94 ? 1.425 -9.108 -5.522 1.00 97.44 94 PHE A CA 1
ATOM 750 C C . PHE A 1 94 ? 2.364 -8.035 -4.955 1.00 97.44 94 PHE A C 1
ATOM 752 O O . PHE A 1 94 ? 2.623 -8.018 -3.754 1.00 97.44 94 PHE A O 1
ATOM 759 N N . CYS A 1 95 ? 2.855 -7.118 -5.797 1.00 97.19 95 CYS A N 1
ATOM 760 C CA . CYS A 1 95 ? 3.753 -6.047 -5.367 1.00 97.19 95 CYS A CA 1
ATOM 761 C C . CYS A 1 95 ? 3.043 -5.067 -4.424 1.00 97.19 95 CYS A C 1
ATOM 763 O O . CYS A 1 95 ? 3.527 -4.811 -3.322 1.00 97.19 95 CYS A O 1
ATOM 765 N N . VAL A 1 96 ? 1.872 -4.560 -4.821 1.00 97.69 96 VAL A N 1
ATOM 766 C CA . VAL A 1 96 ? 1.090 -3.645 -3.974 1.00 97.69 96 VAL A CA 1
ATOM 767 C C . VAL A 1 96 ? 0.495 -4.376 -2.773 1.00 97.69 96 VAL A C 1
ATOM 769 O O . VAL A 1 96 ? 0.537 -3.832 -1.672 1.00 97.69 96 VAL A O 1
ATOM 772 N N . SER A 1 97 ? 0.011 -5.611 -2.951 1.00 98.38 97 SER A N 1
ATOM 773 C CA . SER A 1 97 ? -0.466 -6.434 -1.830 1.00 98.38 97 SER A CA 1
ATOM 774 C C . SER A 1 97 ? 0.615 -6.549 -0.742 1.00 98.38 97 SER A C 1
ATOM 776 O O . SER A 1 97 ? 0.389 -6.179 0.411 1.00 98.38 97 SER A O 1
ATOM 778 N N . MET A 1 98 ? 1.846 -6.899 -1.136 1.00 98.44 98 MET A N 1
ATOM 779 C CA . MET A 1 98 ? 2.992 -6.959 -0.228 1.00 98.44 98 MET A CA 1
ATOM 780 C C . MET A 1 98 ? 3.381 -5.585 0.340 1.00 98.44 98 MET A C 1
ATOM 782 O O . MET A 1 98 ? 3.766 -5.496 1.504 1.00 98.44 98 MET A O 1
ATOM 786 N N . ALA A 1 99 ? 3.274 -4.500 -0.434 1.00 98.56 99 ALA A N 1
ATOM 787 C CA . ALA A 1 99 ? 3.542 -3.148 0.062 1.00 98.56 99 ALA A CA 1
ATOM 788 C C . ALA A 1 99 ? 2.601 -2.771 1.218 1.00 98.56 99 ALA A C 1
ATOM 790 O O . ALA A 1 99 ? 3.041 -2.203 2.223 1.00 98.56 99 ALA A O 1
ATOM 791 N N . ILE A 1 100 ? 1.320 -3.140 1.113 1.00 98.69 100 ILE A N 1
ATOM 792 C CA . ILE A 1 100 ? 0.339 -2.934 2.181 1.00 98.69 100 ILE A CA 1
ATOM 793 C C . ILE A 1 100 ? 0.684 -3.801 3.393 1.00 98.69 100 ILE A C 1
ATOM 795 O O . ILE A 1 100 ? 0.772 -3.282 4.508 1.00 98.69 100 ILE A O 1
ATOM 799 N N . THR A 1 101 ? 0.975 -5.090 3.189 1.00 98.44 101 THR A N 1
ATOM 800 C CA . THR A 1 101 ? 1.415 -5.992 4.266 1.00 98.44 101 THR A CA 1
ATOM 801 C C . THR A 1 101 ? 2.667 -5.469 4.979 1.00 98.44 101 THR A C 1
ATOM 803 O O . THR A 1 101 ? 2.729 -5.490 6.209 1.00 98.44 101 THR A O 1
ATOM 806 N N . SER A 1 102 ? 3.641 -4.932 4.239 1.00 98.50 102 SER A N 1
ATOM 807 C CA . SER A 1 102 ? 4.845 -4.287 4.781 1.00 98.50 102 SER A CA 1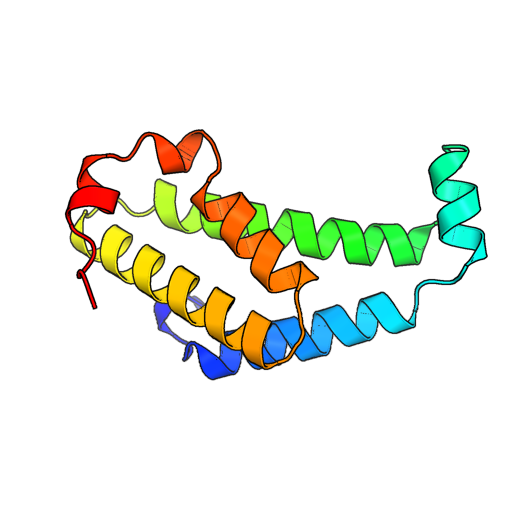
ATOM 808 C C . SER A 1 102 ? 4.499 -3.084 5.663 1.00 98.50 102 SER A C 1
ATOM 810 O O . SER A 1 102 ? 5.064 -2.918 6.743 1.00 98.50 102 SER A O 1
ATOM 812 N N . GLY A 1 103 ? 3.530 -2.257 5.255 1.00 98.56 103 GLY A N 1
ATOM 813 C CA . GLY A 1 103 ? 3.040 -1.153 6.084 1.00 98.56 103 GLY A CA 1
ATOM 814 C C . GLY A 1 103 ? 2.378 -1.619 7.387 1.00 98.56 103 GLY A C 1
ATOM 815 O O . GLY A 1 103 ? 2.684 -1.103 8.459 1.00 98.56 103 GLY A O 1
ATOM 816 N N . VAL A 1 104 ? 1.525 -2.645 7.322 1.00 98.19 104 VAL A N 1
ATOM 817 C CA . VAL A 1 104 ? 0.835 -3.207 8.501 1.00 98.19 104 VAL A CA 1
ATOM 818 C C . VAL A 1 104 ? 1.809 -3.882 9.475 1.00 98.19 104 VAL A C 1
ATOM 820 O O . VAL A 1 104 ? 1.654 -3.785 10.693 1.00 98.19 104 VAL A O 1
ATOM 823 N N . THR A 1 105 ? 2.827 -4.565 8.954 1.00 97.56 105 THR A N 1
ATOM 824 C CA . THR A 1 105 ? 3.826 -5.286 9.762 1.00 97.56 105 THR A CA 1
ATOM 825 C C . THR A 1 105 ? 4.994 -4.410 10.213 1.00 97.56 105 THR A C 1
ATOM 827 O O . THR A 1 105 ? 5.799 -4.844 11.043 1.00 97.56 105 THR A O 1
ATOM 830 N N . ASN A 1 106 ? 5.063 -3.159 9.744 1.00 98.12 106 ASN A N 1
ATOM 831 C CA . ASN A 1 106 ? 6.061 -2.185 10.165 1.00 98.12 106 ASN A CA 1
ATOM 832 C C . ASN A 1 106 ? 6.128 -2.099 11.698 1.00 98.12 106 ASN A C 1
ATOM 834 O O . ASN A 1 106 ? 5.101 -2.104 12.379 1.00 98.12 106 ASN A O 1
ATOM 838 N N . SER A 1 107 ? 7.336 -1.979 12.257 1.00 97.69 107 SER A N 1
ATOM 839 C CA . SER A 1 107 ? 7.545 -1.923 13.709 1.00 97.69 107 SER A CA 1
ATOM 840 C C . SER A 1 107 ? 6.688 -0.862 14.411 1.00 97.69 107 SER A C 1
ATOM 842 O O . SER A 1 107 ? 6.294 -1.062 15.558 1.00 97.69 107 SER A O 1
ATOM 844 N N . CYS A 1 108 ? 6.390 0.267 13.758 1.00 96.81 108 CYS A N 1
ATOM 845 C CA . CYS A 1 108 ? 5.550 1.336 14.301 1.00 96.81 108 CYS A CA 1
ATOM 846 C C . CYS A 1 108 ? 4.086 0.905 14.471 1.00 96.81 108 CYS A C 1
ATOM 848 O O . CYS A 1 108 ? 3.442 1.320 15.432 1.00 96.81 108 CYS A O 1
ATOM 850 N N . VAL A 1 109 ? 3.594 0.027 13.595 1.00 98.00 109 VAL A N 1
ATOM 851 C CA . VAL A 1 109 ? 2.221 -0.489 13.612 1.00 98.00 109 VAL A CA 1
ATOM 852 C C . VAL A 1 109 ? 2.132 -1.772 14.435 1.00 98.00 109 VAL A C 1
ATOM 854 O O . VAL A 1 109 ? 1.299 -1.869 15.329 1.00 98.00 109 VAL A O 1
ATOM 857 N N . SER A 1 110 ? 3.031 -2.741 14.239 1.00 96.56 110 SER A N 1
ATOM 858 C CA . SER A 1 110 ? 2.963 -4.076 14.869 1.00 96.56 110 SER A CA 1
ATOM 859 C C . SER A 1 110 ? 3.030 -4.074 16.408 1.00 96.56 110 SER A C 1
ATOM 861 O O . SER A 1 110 ? 2.626 -5.041 17.071 1.00 96.56 110 SER A O 1
ATOM 863 N N . ARG A 1 111 ? 3.489 -2.968 17.012 1.00 96.94 111 ARG A N 1
ATOM 864 C CA . ARG A 1 111 ? 3.451 -2.729 18.467 1.00 96.94 111 ARG A CA 1
ATOM 865 C C . ARG A 1 111 ? 2.063 -2.344 19.004 1.00 96.94 111 ARG A C 1
ATOM 867 O O . ARG A 1 111 ? 1.853 -2.377 20.213 1.00 96.94 111 ARG A O 1
ATOM 874 N N . MET A 1 112 ? 1.102 -2.005 18.144 1.00 97.19 112 MET A N 1
ATOM 875 C CA . MET A 1 112 ? -0.237 -1.520 18.508 1.00 97.19 112 MET A CA 1
ATOM 876 C C . MET A 1 112 ? -1.181 -2.661 18.916 1.00 97.19 112 MET A C 1
ATOM 878 O O . MET A 1 112 ? -2.226 -2.879 18.306 1.00 97.19 112 MET A O 1
ATOM 882 N N . LYS A 1 113 ? -0.832 -3.397 19.978 1.00 96.88 113 LYS A N 1
ATOM 883 C CA . LYS A 1 113 ? -1.519 -4.640 20.382 1.00 96.88 113 LYS A CA 1
ATOM 884 C C . LYS A 1 113 ? -3.027 -4.484 20.588 1.00 96.88 113 LYS A C 1
ATOM 886 O O . LYS A 1 113 ? -3.780 -5.358 20.182 1.00 96.88 113 LYS A O 1
ATOM 891 N N . LYS A 1 114 ? -3.471 -3.353 21.150 1.00 96.88 114 LYS A N 1
ATOM 892 C CA . LYS A 1 114 ? -4.902 -3.054 21.342 1.00 96.88 114 LYS A CA 1
ATOM 893 C C . LYS A 1 114 ? -5.669 -2.926 20.024 1.00 96.88 114 LYS A C 1
ATOM 895 O O . LYS A 1 114 ? -6.832 -3.293 19.986 1.00 96.88 114 LYS A O 1
ATOM 900 N N . THR A 1 115 ? -5.035 -2.401 18.973 1.00 97.44 115 THR A N 1
ATOM 901 C CA . THR A 1 115 ? -5.658 -2.294 17.647 1.00 97.44 115 THR A CA 1
ATOM 902 C C . THR A 1 115 ? -5.830 -3.683 17.041 1.00 97.44 115 THR A C 1
ATOM 904 O O . THR A 1 115 ? -6.934 -4.030 16.652 1.00 97.44 115 THR A O 1
ATOM 907 N N . PHE A 1 116 ? -4.774 -4.505 17.038 1.00 96.62 116 PHE A N 1
ATOM 908 C CA . PHE A 1 116 ? -4.835 -5.864 16.483 1.00 96.62 116 PHE A CA 1
ATOM 909 C C . PHE A 1 116 ? -5.800 -6.788 17.233 1.00 96.62 116 PHE A C 1
ATOM 911 O O . PHE A 1 116 ? -6.479 -7.589 16.607 1.00 96.62 116 PHE A O 1
ATOM 918 N N . ALA A 1 117 ? -5.895 -6.661 18.558 1.00 96.38 117 ALA A N 1
ATOM 919 C CA . ALA A 1 117 ? -6.835 -7.444 19.362 1.00 96.38 117 ALA A CA 1
ATOM 920 C C . ALA A 1 117 ? -8.311 -7.058 19.146 1.00 96.38 117 ALA A C 1
ATOM 922 O O . ALA A 1 117 ? -9.190 -7.778 19.605 1.00 96.38 117 ALA A O 1
ATOM 923 N N . ALA A 1 118 ? -8.578 -5.915 18.509 1.00 96.00 118 ALA A N 1
ATOM 924 C CA . ALA A 1 118 ? -9.921 -5.389 18.278 1.00 96.00 118 ALA A CA 1
ATOM 925 C C . ALA A 1 118 ? -10.412 -5.583 16.832 1.00 96.00 118 ALA A C 1
ATOM 927 O O . ALA A 1 118 ? -11.494 -5.105 16.506 1.00 96.00 118 ALA A O 1
ATOM 928 N N . ILE A 1 119 ? -9.625 -6.244 15.977 1.00 93.31 119 ILE A N 1
ATOM 929 C CA . ILE A 1 119 ? -10.035 -6.604 14.614 1.00 93.31 119 ILE A CA 1
ATOM 930 C C . ILE A 1 119 ? -11.084 -7.719 14.694 1.00 93.31 119 ILE A C 1
ATOM 932 O O . ILE A 1 119 ? -10.967 -8.628 15.522 1.00 93.31 119 ILE A O 1
ATOM 936 N N . SER A 1 120 ? -12.095 -7.654 13.830 1.00 84.44 120 SER A N 1
ATOM 937 C CA . SER A 1 120 ? -13.044 -8.752 13.626 1.00 84.44 120 SER A CA 1
ATOM 938 C C . SER A 1 120 ? -12.334 -10.050 13.201 1.00 84.44 120 SER A C 1
ATOM 940 O O . 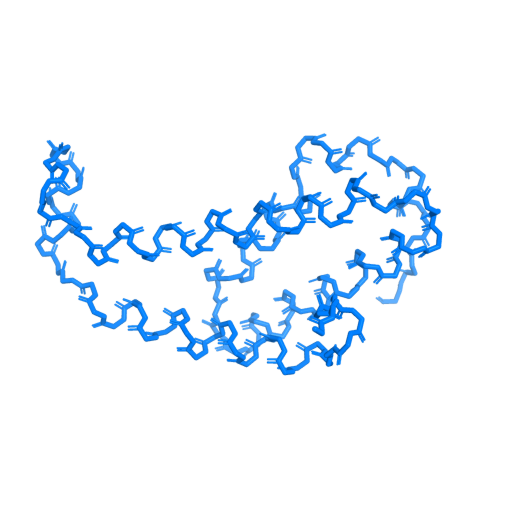SER A 1 120 ? -11.312 -10.037 12.521 1.00 84.44 120 SER A O 1
ATOM 942 N N . SER A 1 121 ? -12.842 -11.198 13.658 1.00 71.31 121 SER A N 1
ATOM 943 C CA . SER A 1 121 ? -12.279 -12.524 13.336 1.00 71.31 121 SER A CA 1
ATOM 944 C C . SER A 1 121 ? -12.880 -13.142 12.068 1.00 71.31 121 SER A C 1
ATOM 946 O O . SER A 1 121 ? -12.853 -14.363 11.934 1.00 71.31 121 SER A O 1
ATOM 948 N N . GLU A 1 122 ? -13.472 -12.324 11.198 1.00 50.69 122 GLU A N 1
ATOM 949 C CA . GLU A 1 122 ? -14.141 -12.780 9.971 1.00 50.69 122 GLU A CA 1
ATOM 950 C C . GLU A 1 122 ? -13.171 -12.947 8.800 1.00 50.69 122 GLU A C 1
ATOM 952 O O . GLU A 1 122 ? -12.355 -12.028 8.553 1.00 50.69 122 GLU A O 1
#

InterPro domains:
  IPR001895 Ras guanine-nucleotide exchange factors catalytic domain [PF00617] (12-121)
  IPR001895 Ras guanine-nucleotide exchange factors catalytic domain [PS50009] (9-122)
  IPR008937 Ras-like guanine nucleotide exchange factor [PTHR23113] (5-122)
  IPR023578 Ras guanine nucleotide exchange factor domain superfamily [SSF48366] (4-121)
  IPR036964 Ras guanine-nucleotide exchange factor, catalytic domain superfamily [G3DSA:1.10.840.10] (1-122)

pLDDT: mean 94.9, std 8.12, range [44.38, 98.69]

Sequence (122 aa):
DNLSLESFSEAEIADTLTSYGGFLFKQVQNREYLAWLKGNKSEFKNLEKAINLFNQVSTWVSTELVTKPKLVDRVAALEKFVRIAGLCFDLNNFCVSMAITSGVTNSCVSRMKKTFAAISSE

Secondary structure (DSSP, 8-state):
----GGGS-HHHHHHHHHHHHHHHHHH--HHHHHHHHTT-TTS-HHHHHHHHHHHHHHHHHHHHHHH--SHHHHHHHHHHHHHHHHHHHHTT-HHHHHHHHHHHHSHHHHT-HHHHTTS---

Organism: NCBI:txid180227